Protein AF-A0A5P1X262-F1 (afdb_monomer_lite)

Secondary structure (DSSP, 8-state):
------PPP-----SHHHHHHHHHH--TT-EEEEE-TTS--HHHHHHHHHHHHTT-EEEEEES-SSSHHHHH-SEEEE---HHHHHHH------------

Organism: NCBI:txid1296540

Structure (mmCIF, N/CA/C/O backbone):
data_AF-A0A5P1X262-F1
#
_entry.id   AF-A0A5P1X262-F1
#
loop_
_atom_site.group_PDB
_atom_site.id
_atom_site.type_symbol
_atom_site.label_atom_id
_atom_site.label_alt_id
_atom_site.label_comp_id
_atom_site.label_asym_id
_atom_site.label_entity_id
_atom_site.label_seq_id
_atom_site.pdbx_PDB_ins_code
_atom_site.Cartn_x
_atom_site.Cartn_y
_atom_site.Cartn_z
_atom_site.occupancy
_atom_site.B_iso_or_equiv
_atom_site.auth_seq_id
_atom_site.auth_comp_id
_atom_site.auth_asym_id
_atom_site.auth_atom_id
_atom_site.pdbx_PDB_model_num
ATOM 1 N N . MET A 1 1 ? -38.773 -4.216 -4.046 1.00 43.62 1 MET A N 1
ATOM 2 C CA . MET A 1 1 ? -37.396 -4.555 -3.637 1.00 43.62 1 MET A CA 1
ATOM 3 C C . MET A 1 1 ? -36.486 -3.523 -4.283 1.00 43.62 1 MET A C 1
ATOM 5 O O . MET A 1 1 ? -36.225 -3.618 -5.474 1.00 43.62 1 MET A O 1
ATOM 9 N N . SER A 1 2 ? -36.182 -2.442 -3.567 1.00 47.09 2 SER A N 1
ATOM 10 C CA . SER A 1 2 ? -35.312 -1.370 -4.059 1.00 47.09 2 SER A CA 1
ATOM 11 C C . SER A 1 2 ? -33.876 -1.884 -4.101 1.00 47.09 2 SER A C 1
ATOM 13 O O . SER A 1 2 ? -33.380 -2.361 -3.085 1.00 47.09 2 SER A O 1
ATOM 15 N N . GLN A 1 3 ? -33.227 -1.820 -5.264 1.00 58.12 3 GLN A N 1
ATOM 16 C CA . GLN A 1 3 ? -31.776 -1.965 -5.326 1.00 58.12 3 GLN A CA 1
ATOM 17 C C . GLN A 1 3 ? -31.165 -0.735 -4.656 1.00 58.12 3 GLN A C 1
ATOM 19 O O . GLN A 1 3 ? -31.338 0.386 -5.131 1.00 58.12 3 GLN A O 1
ATOM 24 N N . GLU A 1 4 ? -30.513 -0.943 -3.522 1.00 59.66 4 GLU A N 1
ATOM 25 C CA . GLU A 1 4 ? -29.669 0.060 -2.891 1.00 59.66 4 GLU A CA 1
ATOM 26 C C . GLU A 1 4 ? -28.348 0.098 -3.667 1.00 59.66 4 GLU A C 1
ATOM 28 O O . GLU A 1 4 ? -27.589 -0.872 -3.671 1.00 59.66 4 GLU A O 1
ATOM 33 N N . SER A 1 5 ? -28.095 1.185 -4.396 1.00 62.69 5 SER A N 1
ATOM 34 C CA . SER A 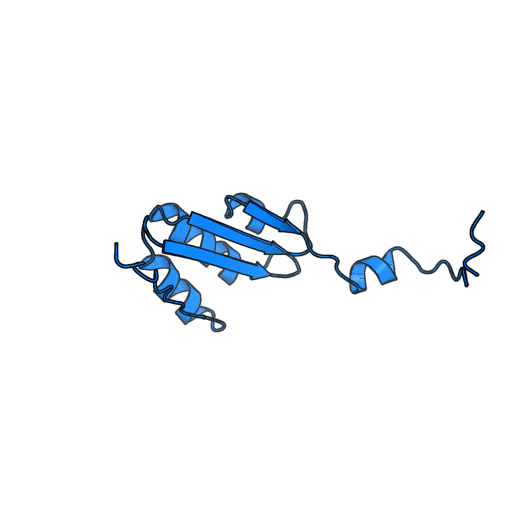1 5 ? -26.789 1.405 -5.020 1.00 62.69 5 SER A CA 1
ATOM 35 C C . SER A 1 5 ? -25.768 1.708 -3.928 1.00 62.69 5 SER A C 1
ATOM 37 O O . SER A 1 5 ? -25.825 2.768 -3.308 1.00 62.69 5 SER A O 1
ATOM 39 N N . ALA A 1 6 ? -24.814 0.803 -3.709 1.00 67.25 6 ALA A N 1
ATOM 40 C CA . ALA A 1 6 ? -23.668 1.074 -2.851 1.00 67.25 6 ALA A CA 1
ATOM 41 C C . ALA A 1 6 ? -22.795 2.171 -3.489 1.00 67.25 6 ALA A C 1
ATOM 43 O O . ALA A 1 6 ? -22.231 1.986 -4.568 1.00 67.25 6 ALA A O 1
ATOM 44 N N . TYR A 1 7 ? -22.703 3.327 -2.833 1.00 81.56 7 TYR A N 1
ATOM 45 C CA . TYR A 1 7 ? -21.858 4.439 -3.261 1.00 81.56 7 TYR A CA 1
ATOM 46 C C . TYR A 1 7 ? -20.454 4.280 -2.669 1.00 81.56 7 TYR A C 1
ATOM 48 O O . TYR A 1 7 ? -20.290 4.261 -1.450 1.00 81.56 7 TYR A O 1
ATOM 56 N N . ILE A 1 8 ? -19.439 4.162 -3.527 1.00 86.31 8 ILE A N 1
ATOM 57 C CA . ILE A 1 8 ? -18.037 4.070 -3.103 1.00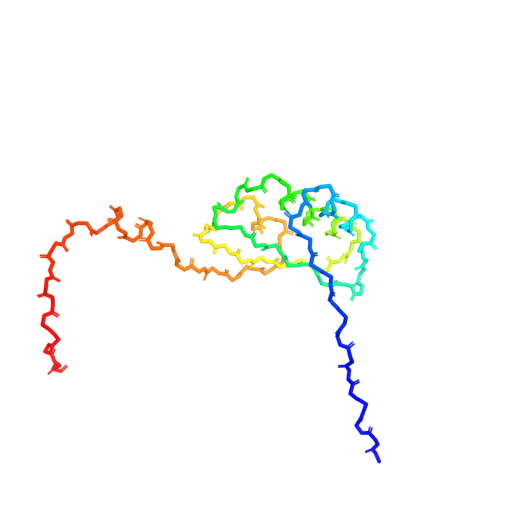 86.31 8 ILE A CA 1
ATOM 58 C C . ILE A 1 8 ? -17.456 5.483 -3.050 1.00 86.31 8 ILE A C 1
ATOM 60 O O . ILE A 1 8 ? -17.416 6.182 -4.060 1.00 86.31 8 ILE A O 1
ATOM 64 N N . GLN A 1 9 ? -16.981 5.894 -1.876 1.00 90.12 9 GLN A 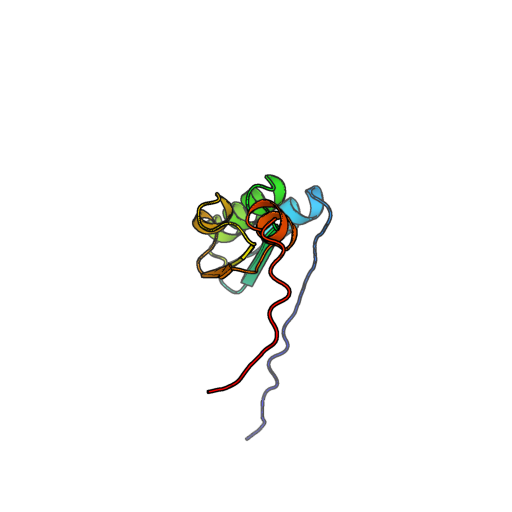N 1
ATOM 65 C CA . GLN A 1 9 ? -16.222 7.133 -1.716 1.00 90.12 9 GLN A CA 1
ATOM 66 C C . GLN A 1 9 ? -14.736 6.869 -1.954 1.00 90.12 9 GLN A C 1
ATOM 68 O O . GLN A 1 9 ? -14.215 5.813 -1.602 1.00 90.12 9 GLN A O 1
ATOM 73 N N . THR A 1 10 ? -14.035 7.817 -2.574 1.00 90.75 10 THR A N 1
ATOM 74 C CA . THR A 1 10 ? -12.607 7.672 -2.876 1.00 90.75 10 THR A CA 1
ATOM 75 C C . THR A 1 10 ? -11.870 8.973 -2.613 1.00 90.75 10 THR A C 1
ATOM 77 O O . THR A 1 10 ? -12.336 10.050 -2.977 1.00 90.75 10 THR A O 1
ATOM 80 N N . VAL A 1 11 ? -10.691 8.852 -2.008 1.00 91.88 11 VAL A N 1
ATOM 81 C CA . VAL A 1 11 ? -9.742 9.945 -1.801 1.00 91.88 11 VAL A CA 1
ATOM 82 C C . VAL A 1 11 ? -8.407 9.517 -2.395 1.00 91.88 11 VAL A C 1
ATOM 84 O O . VAL A 1 11 ? -7.919 8.425 -2.113 1.00 91.88 11 VAL A O 1
ATOM 87 N N . THR A 1 12 ? -7.810 10.376 -3.217 1.00 93.12 12 THR A N 1
ATOM 88 C CA . THR A 1 12 ? -6.486 10.145 -3.804 1.00 93.12 12 THR A CA 1
ATOM 89 C C . THR A 1 12 ? -5.471 11.078 -3.166 1.00 93.12 12 THR A C 1
ATOM 91 O O . THR A 1 12 ? -5.695 12.287 -3.114 1.00 93.12 12 THR A O 1
ATOM 94 N N . ALA A 1 13 ? -4.332 10.539 -2.743 1.00 91.75 13 ALA A N 1
ATOM 95 C CA . ALA A 1 13 ? -3.214 11.327 -2.246 1.00 91.75 13 ALA A CA 1
ATOM 96 C C . ALA A 1 13 ? -1.955 10.975 -3.040 1.00 91.75 13 ALA A C 1
ATOM 98 O O . ALA A 1 13 ? -1.531 9.823 -3.049 1.00 91.75 13 ALA A O 1
ATOM 99 N N . THR A 1 14 ? -1.375 11.967 -3.712 1.00 90.69 14 THR A N 1
ATOM 100 C CA . THR A 1 14 ? -0.105 11.853 -4.452 1.00 90.69 14 THR A CA 1
ATOM 101 C C . THR A 1 14 ? 1.034 12.609 -3.774 1.00 90.69 14 THR A C 1
ATOM 103 O O . THR A 1 14 ? 2.197 12.342 -4.058 1.00 90.69 14 THR A O 1
ATOM 106 N N . GLU A 1 15 ? 0.711 13.513 -2.848 1.00 94.00 15 GLU A N 1
ATOM 107 C CA . GLU A 1 15 ? 1.677 14.233 -2.024 1.00 94.00 15 GLU A CA 1
ATOM 108 C C . GLU A 1 15 ? 1.900 13.484 -0.700 1.00 94.00 15 GLU A C 1
ATOM 110 O O . GLU A 1 15 ? 0.955 13.028 -0.046 1.00 94.00 15 GLU A O 1
ATOM 115 N N . SER A 1 16 ? 3.169 13.336 -0.329 1.00 92.00 16 SER A N 1
ATOM 116 C CA . SER A 1 16 ? 3.656 12.510 0.775 1.00 92.00 16 SER A CA 1
ATOM 117 C C . SER A 1 16 ? 3.002 12.812 2.124 1.00 92.00 16 SER A C 1
ATOM 119 O O . SER A 1 16 ? 2.637 11.894 2.860 1.00 92.00 16 SER A O 1
ATOM 121 N N . HIS A 1 17 ? 2.842 14.090 2.470 1.00 94.06 17 HIS A N 1
ATOM 122 C CA . HIS A 1 17 ? 2.246 14.503 3.736 1.00 94.06 17 HIS A CA 1
ATOM 123 C C . HIS A 1 17 ? 0.768 14.128 3.781 1.00 94.06 17 HIS A C 1
ATOM 125 O O . HIS A 1 17 ? 0.310 13.565 4.776 1.00 94.06 17 HIS A O 1
ATOM 131 N N . MET A 1 18 ? 0.039 14.364 2.686 1.00 92.69 18 MET A N 1
ATOM 132 C CA . MET A 1 18 ? -1.372 13.982 2.583 1.00 92.69 18 MET A CA 1
ATOM 133 C C . MET A 1 18 ? -1.554 12.466 2.667 1.00 92.69 18 MET A C 1
ATOM 135 O O . MET A 1 18 ? -2.433 12.013 3.395 1.00 92.69 18 MET A O 1
ATOM 139 N N . MET A 1 19 ? -0.695 11.671 2.016 1.00 94.25 19 MET A N 1
ATOM 140 C CA . MET A 1 19 ? -0.735 10.206 2.148 1.00 94.25 19 MET A CA 1
ATOM 141 C C . MET A 1 19 ? -0.632 9.775 3.613 1.00 94.25 19 MET A C 1
ATOM 143 O O . MET A 1 19 ? -1.423 8.954 4.083 1.00 94.25 19 MET A O 1
ATOM 147 N N . LEU A 1 20 ? 0.325 10.344 4.353 1.00 95.12 20 LEU A N 1
ATOM 148 C CA . LEU A 1 20 ? 0.535 10.005 5.757 1.00 95.12 20 LEU A CA 1
ATOM 149 C C . LEU A 1 20 ? -0.638 10.462 6.630 1.00 95.12 20 LEU A C 1
ATOM 151 O O . LEU A 1 20 ? -1.115 9.664 7.434 1.00 95.12 20 LEU A O 1
ATOM 155 N N . ILE A 1 21 ? -1.141 11.686 6.457 1.00 94.12 21 ILE A N 1
ATOM 156 C CA . ILE A 1 21 ? -2.289 12.199 7.222 1.00 94.12 21 ILE A CA 1
ATOM 157 C C . ILE A 1 21 ? -3.525 11.336 6.968 1.00 94.12 21 ILE A C 1
ATOM 159 O O . ILE A 1 21 ? -4.109 10.809 7.914 1.00 94.12 21 ILE A O 1
ATOM 163 N N . THR A 1 22 ? -3.889 11.133 5.700 1.00 93.06 22 THR A N 1
ATOM 164 C CA . THR A 1 22 ? -5.074 10.360 5.328 1.00 93.06 22 THR A CA 1
ATOM 165 C C . THR A 1 22 ? -4.951 8.915 5.803 1.00 93.06 22 THR A C 1
ATOM 167 O O . THR A 1 22 ? -5.884 8.408 6.412 1.00 93.06 22 THR A O 1
ATOM 170 N N . SER A 1 23 ? -3.790 8.265 5.649 1.00 93.94 23 SER A N 1
ATOM 171 C CA . SER A 1 23 ? -3.607 6.874 6.100 1.00 93.94 23 SER A CA 1
ATOM 172 C C . SER A 1 23 ? -3.809 6.661 7.604 1.00 93.94 23 SER A C 1
ATOM 174 O O . SER A 1 23 ? -4.254 5.589 8.007 1.00 93.94 23 SER A O 1
ATOM 176 N N . ASN A 1 24 ? -3.521 7.671 8.432 1.00 94.50 24 ASN A N 1
ATOM 177 C CA . ASN A 1 24 ? -3.672 7.584 9.886 1.00 94.50 24 ASN A CA 1
ATOM 178 C C . ASN A 1 24 ? -5.122 7.721 10.364 1.00 94.50 24 ASN A C 1
ATOM 180 O O . ASN A 1 24 ? -5.392 7.419 11.523 1.00 94.50 24 ASN A O 1
ATOM 184 N N . ILE A 1 25 ? -6.042 8.159 9.503 1.00 94.62 25 ILE A N 1
ATOM 185 C CA . ILE A 1 25 ? -7.473 8.256 9.829 1.00 94.62 25 ILE A CA 1
ATOM 186 C C . ILE A 1 25 ? -8.314 7.166 9.150 1.00 94.62 25 ILE A C 1
ATOM 188 O O . ILE A 1 25 ? -9.510 7.077 9.415 1.00 94.62 25 ILE A O 1
ATOM 192 N N . MET A 1 26 ? -7.701 6.331 8.304 1.00 95.44 26 MET A N 1
ATOM 193 C CA . MET A 1 26 ? -8.358 5.152 7.729 1.00 95.44 26 MET A CA 1
ATOM 194 C C . MET A 1 26 ? -8.635 4.123 8.821 1.00 95.44 26 MET A C 1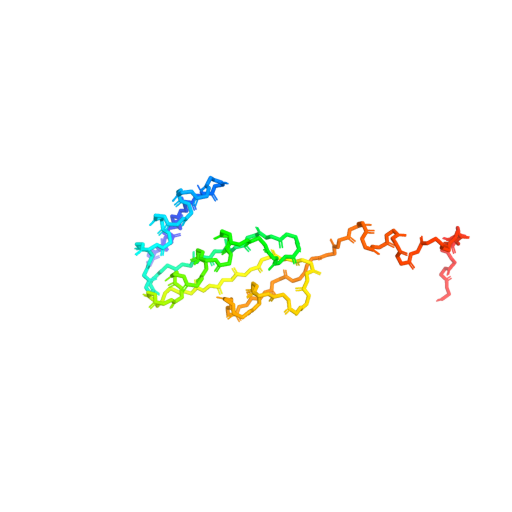
ATOM 196 O O . MET A 1 26 ? -7.829 3.954 9.740 1.00 95.44 26 MET A O 1
ATOM 200 N N . ASN A 1 27 ? -9.753 3.417 8.702 1.00 96.31 27 ASN A N 1
ATOM 201 C CA . ASN A 1 27 ? -10.225 2.442 9.677 1.00 96.31 27 ASN A CA 1
ATOM 202 C C . ASN A 1 27 ? -10.650 1.127 8.997 1.00 96.31 27 ASN A C 1
ATOM 204 O O . ASN A 1 27 ? -10.458 0.926 7.802 1.00 96.31 27 ASN A O 1
ATOM 208 N N . ARG A 1 28 ? -11.210 0.201 9.777 1.00 97.12 28 ARG A N 1
ATOM 209 C CA . ARG A 1 28 ? -11.554 -1.161 9.339 1.00 97.12 28 ARG A CA 1
ATOM 210 C C . ARG A 1 28 ? -12.569 -1.266 8.198 1.00 97.12 28 ARG A C 1
ATOM 212 O O . ARG A 1 28 ? -12.618 -2.314 7.551 1.00 97.12 28 ARG A O 1
ATOM 219 N N . ASP A 1 29 ? -13.361 -0.222 7.987 1.00 95.56 29 ASP A N 1
ATOM 220 C CA . ASP A 1 29 ? -14.365 -0.156 6.926 1.00 95.56 29 ASP A CA 1
ATOM 221 C C . ASP A 1 29 ? -13.779 0.410 5.619 1.00 95.56 29 ASP A C 1
ATOM 223 O O . ASP A 1 29 ? -14.425 0.347 4.573 1.00 95.56 29 ASP A O 1
ATOM 227 N N . ASP A 1 30 ? -12.527 0.881 5.652 1.00 96.06 30 ASP A N 1
ATOM 228 C CA . ASP A 1 30 ? -11.823 1.450 4.507 1.00 96.06 30 ASP A CA 1
ATOM 229 C C . ASP A 1 30 ? -10.921 0.427 3.790 1.00 96.06 30 ASP A C 1
ATOM 231 O O . ASP A 1 30 ? -10.387 -0.531 4.371 1.00 96.06 30 ASP A O 1
ATOM 235 N N . LEU A 1 31 ? -10.701 0.684 2.497 1.00 96.44 31 LEU A N 1
ATOM 236 C CA . LEU A 1 31 ? -9.692 0.029 1.666 1.00 96.44 31 LEU A CA 1
ATOM 237 C C . LEU A 1 31 ? -8.652 1.059 1.222 1.00 96.44 31 LEU A C 1
ATOM 239 O O . LEU A 1 31 ? -8.989 2.053 0.581 1.00 96.44 31 LEU A O 1
ATOM 243 N N . VAL A 1 32 ? -7.378 0.779 1.490 1.00 97.62 32 VAL A N 1
ATOM 244 C CA . VAL A 1 32 ? -6.254 1.610 1.044 1.00 97.62 32 VAL A CA 1
ATOM 245 C C . VAL A 1 32 ? -5.454 0.872 -0.020 1.00 97.62 32 VAL A C 1
ATOM 247 O O . VAL A 1 32 ? -4.994 -0.248 0.204 1.00 97.62 32 VAL A O 1
ATOM 250 N N . ILE A 1 33 ? -5.272 1.513 -1.176 1.00 97.94 33 ILE A N 1
ATOM 251 C CA . ILE A 1 33 ? -4.533 0.958 -2.314 1.00 97.94 33 ILE A CA 1
ATOM 252 C C . ILE A 1 33 ? -3.253 1.768 -2.518 1.00 97.94 33 ILE A C 1
ATOM 254 O O . ILE A 1 33 ? -3.309 2.962 -2.807 1.00 97.94 33 ILE A O 1
ATOM 258 N N . GLY A 1 34 ? -2.098 1.122 -2.371 1.00 96.94 34 GLY A N 1
ATOM 259 C CA . GLY A 1 34 ? -0.798 1.728 -2.650 1.00 96.94 34 GLY A CA 1
ATOM 260 C C . GLY A 1 34 ? -0.322 1.393 -4.057 1.00 96.94 34 GLY A C 1
ATOM 261 O O . GLY A 1 34 ? -0.324 0.232 -4.458 1.00 96.94 34 GLY A O 1
ATOM 262 N N . ILE A 1 35 ? 0.120 2.402 -4.802 1.00 96.19 35 ILE A N 1
ATOM 263 C CA . ILE A 1 35 ? 0.665 2.226 -6.151 1.00 96.19 35 ILE A CA 1
ATOM 264 C C . ILE A 1 35 ? 2.130 2.647 -6.123 1.00 96.19 35 ILE A C 1
ATOM 266 O O . ILE A 1 35 ? 2.454 3.793 -5.819 1.00 96.19 35 ILE A O 1
ATOM 270 N N . SER A 1 36 ? 3.027 1.711 -6.414 1.00 95.00 36 SER A N 1
ATOM 271 C CA . SER A 1 36 ? 4.462 1.978 -6.503 1.00 95.00 36 SER A CA 1
ATOM 272 C C . SER A 1 36 ? 5.092 0.944 -7.416 1.00 95.00 36 SER A C 1
ATOM 274 O O . SER A 1 36 ? 5.073 -0.238 -7.092 1.00 95.00 36 SER A O 1
ATOM 276 N N . ASN A 1 37 ? 5.681 1.379 -8.532 1.00 92.88 37 ASN A N 1
ATOM 277 C CA . ASN A 1 37 ? 6.315 0.461 -9.477 1.00 92.88 37 ASN A CA 1
ATOM 278 C C . ASN A 1 37 ? 7.396 -0.393 -8.790 1.00 92.88 37 ASN A C 1
ATOM 280 O O . ASN A 1 37 ? 7.285 -1.612 -8.743 1.00 92.88 37 ASN A O 1
ATOM 284 N N . SER A 1 38 ? 8.384 0.246 -8.155 1.00 92.25 38 SER A N 1
ATOM 285 C CA . SER A 1 38 ? 9.493 -0.457 -7.497 1.00 92.25 38 SER A CA 1
ATOM 286 C C . SER A 1 38 ? 9.101 -1.186 -6.212 1.00 92.25 38 SER A C 1
ATOM 288 O O . SER A 1 38 ? 9.923 -1.912 -5.661 1.00 92.25 38 SER A O 1
ATOM 290 N N . GLY A 1 39 ? 7.911 -0.919 -5.664 1.00 93.94 39 GLY A N 1
ATOM 291 C CA . GLY A 1 39 ? 7.486 -1.400 -4.350 1.00 93.94 39 GLY A CA 1
ATOM 292 C C . GLY A 1 39 ? 8.306 -0.867 -3.166 1.00 93.94 39 GLY A C 1
ATOM 293 O O . GLY A 1 39 ? 8.089 -1.286 -2.030 1.00 93.94 39 GLY A O 1
ATOM 294 N N . ASN A 1 40 ? 9.235 0.064 -3.404 1.00 95.38 40 ASN A N 1
ATOM 295 C CA . ASN A 1 40 ? 10.190 0.566 -2.412 1.00 95.38 40 ASN A CA 1
ATOM 296 C C . ASN A 1 40 ? 9.950 2.033 -2.015 1.00 95.38 40 ASN A C 1
ATOM 298 O O . ASN A 1 40 ? 10.670 2.559 -1.170 1.00 95.38 40 ASN A O 1
ATOM 302 N N . THR A 1 41 ? 8.934 2.698 -2.578 1.00 95.94 41 THR A N 1
ATOM 303 C CA . THR A 1 41 ? 8.593 4.085 -2.218 1.00 95.94 41 THR A CA 1
ATOM 304 C C . THR A 1 41 ? 8.232 4.177 -0.733 1.00 95.94 41 THR A C 1
ATOM 306 O O . THR A 1 41 ? 7.218 3.633 -0.291 1.00 95.94 41 THR A O 1
ATOM 309 N N . ILE A 1 42 ? 9.077 4.858 0.044 1.00 96.06 42 ILE A N 1
ATOM 310 C CA . ILE A 1 42 ? 9.030 4.873 1.513 1.00 96.06 42 ILE A CA 1
ATOM 311 C C . ILE A 1 42 ? 7.679 5.387 2.018 1.00 96.06 42 ILE A C 1
ATOM 313 O O . ILE A 1 42 ? 7.093 4.805 2.930 1.00 96.06 42 ILE A O 1
ATOM 317 N N . GLU A 1 43 ? 7.171 6.456 1.416 1.00 96.75 43 GLU A N 1
ATOM 318 C CA . GLU A 1 43 ? 5.933 7.128 1.805 1.00 96.75 43 GLU A CA 1
ATOM 319 C C . GLU A 1 43 ? 4.717 6.230 1.564 1.00 96.75 43 GLU A C 1
ATOM 321 O O . GLU A 1 43 ? 3.887 6.079 2.460 1.00 96.75 43 GLU A O 1
ATOM 326 N N . VAL A 1 44 ? 4.663 5.554 0.410 1.00 97.25 44 VAL A N 1
ATOM 327 C CA . VAL A 1 44 ? 3.597 4.594 0.070 1.00 97.25 44 VAL A CA 1
ATOM 328 C C . VAL A 1 44 ? 3.605 3.421 1.050 1.00 97.25 44 VAL A C 1
ATOM 330 O O . VAL A 1 44 ? 2.563 3.048 1.590 1.00 97.25 44 VAL A O 1
ATOM 333 N N . ASN A 1 45 ? 4.790 2.882 1.346 1.00 97.44 45 ASN A N 1
ATOM 334 C CA . ASN A 1 45 ? 4.950 1.785 2.298 1.00 97.44 45 ASN A CA 1
ATOM 335 C C . ASN A 1 45 ? 4.509 2.184 3.710 1.00 97.44 45 ASN A C 1
ATOM 337 O O . ASN A 1 45 ? 3.792 1.438 4.377 1.00 97.44 45 ASN A O 1
ATOM 341 N N . ARG A 1 46 ? 4.895 3.380 4.166 1.00 97.56 46 ARG A N 1
ATOM 342 C CA . ARG A 1 46 ? 4.479 3.912 5.471 1.00 97.56 46 ARG A CA 1
ATOM 343 C C . ARG A 1 46 ? 2.973 4.143 5.537 1.00 97.56 46 ARG A C 1
ATOM 345 O O . ARG A 1 46 ? 2.366 3.767 6.535 1.00 97.56 46 ARG A O 1
ATOM 352 N N . ALA A 1 47 ? 2.372 4.705 4.490 1.00 97.69 47 ALA A N 1
ATOM 353 C CA . ALA A 1 47 ? 0.933 4.937 4.432 1.00 97.69 47 ALA A CA 1
ATOM 354 C C . ALA A 1 47 ? 0.142 3.621 4.522 1.00 97.69 47 ALA A C 1
ATOM 356 O O . ALA A 1 47 ? -0.759 3.499 5.350 1.00 97.69 47 ALA A O 1
ATOM 357 N N . LEU A 1 48 ? 0.528 2.596 3.754 1.00 98.06 48 LEU A N 1
ATOM 358 C CA . LEU A 1 48 ? -0.104 1.275 3.842 1.00 98.06 48 LEU A CA 1
ATOM 359 C C . LEU A 1 48 ? 0.054 0.650 5.232 1.00 98.06 48 LEU A C 1
ATOM 361 O O . LEU A 1 48 ? -0.910 0.127 5.787 1.00 98.06 48 LEU A O 1
ATOM 365 N N . LEU A 1 49 ? 1.243 0.737 5.833 1.00 97.75 49 LEU A N 1
ATOM 366 C CA . LEU A 1 49 ? 1.470 0.213 7.181 1.00 97.75 49 LEU A CA 1
ATOM 367 C C . LEU A 1 49 ? 0.637 0.942 8.242 1.00 97.75 49 LEU A C 1
ATOM 369 O O . LEU A 1 49 ? 0.124 0.285 9.146 1.00 97.75 49 LEU A O 1
ATOM 373 N N . ASN A 1 50 ? 0.486 2.264 8.147 1.00 97.31 50 ASN A N 1
ATOM 374 C CA . ASN A 1 50 ? -0.356 3.036 9.065 1.00 97.31 50 ASN A CA 1
ATOM 375 C C . ASN A 1 50 ? -1.823 2.613 8.949 1.00 97.31 50 ASN A C 1
ATOM 377 O O . ASN A 1 50 ? -2.443 2.268 9.953 1.00 97.31 50 ASN A O 1
ATOM 381 N N . ALA A 1 51 ? -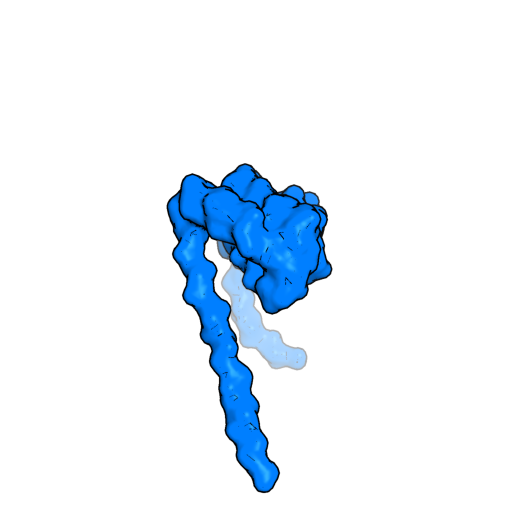2.340 2.530 7.723 1.00 97.62 51 ALA A N 1
ATOM 382 C CA . ALA A 1 51 ? -3.705 2.084 7.473 1.00 97.62 51 ALA A CA 1
ATOM 383 C C . ALA A 1 51 ? -3.952 0.659 8.003 1.00 97.62 51 ALA A C 1
ATOM 385 O O . ALA A 1 51 ? -4.924 0.414 8.719 1.00 97.62 51 ALA A O 1
ATOM 386 N N . LYS A 1 52 ? -3.025 -0.272 7.735 1.00 97.50 52 LYS A N 1
ATOM 387 C CA . LYS A 1 52 ? -3.081 -1.653 8.241 1.00 97.50 52 LYS A CA 1
ATOM 388 C C . LYS A 1 52 ? -3.088 -1.707 9.769 1.00 97.50 52 LYS A C 1
ATOM 390 O O . LYS A 1 52 ? -3.849 -2.480 10.346 1.00 97.50 52 LYS A O 1
ATOM 395 N N . LYS A 1 53 ? -2.269 -0.883 10.436 1.00 97.19 53 LYS A N 1
ATOM 396 C CA . LYS A 1 53 ? -2.247 -0.779 11.908 1.00 97.19 53 LYS A CA 1
ATOM 397 C C . LYS A 1 53 ? -3.583 -0.301 12.475 1.00 97.19 53 LYS A C 1
ATOM 399 O O . LYS A 1 53 ? -3.980 -0.777 13.533 1.00 97.19 53 LYS A O 1
ATOM 404 N N . ASN A 1 54 ? -4.293 0.561 11.752 1.00 96.50 54 ASN A N 1
ATOM 405 C CA . ASN A 1 54 ? -5.629 1.026 12.124 1.00 96.50 54 ASN A CA 1
ATOM 406 C C . ASN A 1 54 ? -6.754 0.037 11.759 1.00 96.50 54 ASN A C 1
ATOM 408 O O . ASN A 1 54 ? -7.933 0.314 11.984 1.00 96.50 54 ASN A O 1
ATOM 412 N N . GLY A 1 55 ? -6.405 -1.129 11.211 1.00 96.88 55 GLY A N 1
ATOM 413 C CA . GLY A 1 55 ? -7.339 -2.196 10.866 1.00 96.88 55 GLY A CA 1
ATOM 414 C C . GLY A 1 55 ? -7.946 -2.090 9.469 1.00 96.88 55 GLY A C 1
ATOM 415 O O . GLY A 1 55 ? -8.744 -2.960 9.122 1.00 96.88 55 GLY A O 1
ATOM 416 N N . ALA A 1 56 ? -7.572 -1.083 8.672 1.00 97.88 56 ALA A N 1
ATOM 417 C CA . ALA A 1 56 ? -8.018 -0.966 7.288 1.00 97.88 56 ALA A CA 1
ATOM 418 C C . ALA A 1 56 ? -7.512 -2.137 6.439 1.00 97.88 56 ALA A C 1
ATOM 420 O O . ALA A 1 56 ? -6.425 -2.684 6.671 1.00 97.88 56 ALA A O 1
ATOM 421 N N . LYS A 1 57 ? -8.280 -2.499 5.408 1.00 98.25 57 LYS A N 1
ATOM 422 C CA . LYS A 1 57 ? -7.801 -3.446 4.396 1.00 98.25 57 LYS A CA 1
ATOM 423 C C . LYS A 1 57 ? -6.791 -2.733 3.505 1.00 98.25 57 LYS A C 1
ATOM 425 O O . LYS A 1 57 ? -7.004 -1.592 3.105 1.00 98.25 57 LYS A O 1
ATOM 430 N N . THR A 1 58 ? -5.705 -3.414 3.167 1.00 98.19 58 THR A N 1
ATOM 431 C CA . THR A 1 58 ? -4.649 -2.852 2.323 1.00 98.19 58 THR A CA 1
ATOM 432 C C . THR A 1 58 ? -4.426 -3.697 1.080 1.00 98.19 58 THR A C 1
ATOM 434 O O . THR A 1 58 ? -4.403 -4.927 1.146 1.00 98.19 58 THR A O 1
ATOM 437 N N . ALA A 1 59 ? -4.242 -3.041 -0.060 1.00 98.19 59 ALA A N 1
ATOM 438 C CA . ALA A 1 59 ? -3.875 -3.676 -1.318 1.00 98.19 59 ALA A CA 1
ATOM 439 C C . ALA A 1 59 ? -2.775 -2.873 -2.023 1.00 98.19 59 ALA A C 1
ATOM 441 O O . ALA A 1 59 ? -2.578 -1.689 -1.739 1.00 98.19 59 ALA A O 1
ATOM 442 N N . ALA A 1 60 ? -2.066 -3.504 -2.955 1.00 97.69 60 ALA A N 1
ATOM 443 C CA . ALA A 1 60 ? -1.034 -2.839 -3.739 1.00 97.69 60 ALA A CA 1
ATOM 444 C C . ALA A 1 60 ? -1.092 -3.163 -5.230 1.00 97.69 60 ALA A C 1
ATOM 446 O O . ALA A 1 60 ? -1.543 -4.232 -5.634 1.00 97.69 60 ALA A O 1
ATOM 447 N N . ILE A 1 61 ? -0.567 -2.232 -6.024 1.00 96.88 61 ILE A N 1
ATOM 448 C CA . ILE A 1 61 ? -0.208 -2.428 -7.428 1.00 96.88 61 ILE A CA 1
ATOM 449 C C . ILE A 1 61 ? 1.281 -2.093 -7.565 1.00 96.88 61 ILE A C 1
ATOM 451 O O . ILE A 1 61 ? 1.697 -0.972 -7.250 1.00 96.88 61 ILE A O 1
ATOM 455 N N . ASN A 1 62 ? 2.088 -3.059 -7.995 1.00 94.31 62 ASN A N 1
ATOM 456 C CA . ASN A 1 62 ? 3.537 -2.900 -8.160 1.00 94.31 62 ASN A CA 1
ATOM 457 C C . ASN A 1 62 ? 4.089 -3.870 -9.214 1.00 94.31 62 ASN A C 1
ATOM 459 O O . ASN A 1 62 ? 3.383 -4.780 -9.632 1.00 94.31 62 ASN A O 1
ATOM 463 N N . SER A 1 63 ? 5.353 -3.717 -9.608 1.00 91.94 63 SER A N 1
ATOM 464 C CA . SER A 1 63 ? 6.056 -4.691 -10.459 1.00 91.94 63 SER A CA 1
ATOM 465 C C . SER A 1 63 ? 7.079 -5.539 -9.704 1.00 91.94 63 SER A C 1
ATOM 467 O O . SER A 1 63 ? 7.810 -6.332 -10.301 1.00 91.94 63 SER A O 1
ATOM 469 N N . ASP A 1 64 ? 7.168 -5.369 -8.384 1.00 86.75 64 ASP A N 1
ATOM 470 C CA . ASP A 1 64 ? 8.151 -6.047 -7.551 1.00 86.75 64 ASP A CA 1
ATOM 471 C C . ASP A 1 64 ? 7.520 -7.158 -6.706 1.00 86.75 64 ASP A C 1
ATOM 473 O O . ASP A 1 64 ? 6.599 -6.929 -5.923 1.00 86.75 64 ASP A O 1
ATOM 477 N N . MET A 1 65 ? 8.049 -8.374 -6.836 1.00 85.12 65 MET A N 1
ATOM 478 C CA . MET A 1 65 ? 7.478 -9.569 -6.204 1.00 85.12 65 MET A CA 1
ATOM 479 C C . MET A 1 65 ? 7.805 -9.690 -4.709 1.00 85.12 65 MET A C 1
ATOM 481 O O . MET A 1 65 ? 7.110 -10.405 -3.991 1.00 85.12 65 MET A O 1
ATOM 485 N N . ILE A 1 66 ? 8.858 -9.025 -4.220 1.00 87.31 66 ILE A N 1
ATOM 486 C CA . ILE A 1 66 ? 9.403 -9.249 -2.864 1.00 87.31 66 ILE A CA 1
ATOM 487 C C . ILE A 1 66 ? 9.514 -7.975 -2.018 1.00 87.31 66 ILE A C 1
ATOM 489 O O . ILE A 1 66 ? 9.867 -8.039 -0.841 1.00 87.31 66 ILE A O 1
ATOM 493 N N . GLY A 1 67 ? 9.188 -6.822 -2.597 1.00 88.38 67 GLY A N 1
ATOM 494 C CA . GLY A 1 67 ? 9.368 -5.517 -1.986 1.00 88.38 67 GLY A CA 1
ATOM 495 C C . GLY A 1 67 ? 8.538 -5.300 -0.718 1.00 88.38 67 GLY A C 1
ATOM 496 O O . GLY A 1 67 ? 7.532 -5.982 -0.489 1.00 88.38 67 GLY A O 1
ATOM 497 N N . PRO A 1 68 ? 8.921 -4.310 0.107 1.00 95.12 68 PRO A N 1
ATOM 498 C CA . PRO A 1 68 ? 8.275 -4.023 1.390 1.00 95.12 68 PRO A CA 1
ATOM 499 C C . PRO A 1 68 ? 6.775 -3.724 1.261 1.00 95.12 68 PRO A C 1
ATOM 501 O O . PRO A 1 68 ? 6.005 -4.035 2.172 1.00 95.12 68 PRO A O 1
ATOM 504 N N . ILE A 1 69 ? 6.337 -3.206 0.112 1.00 96.56 69 ILE A N 1
ATOM 505 C CA . ILE A 1 69 ? 4.921 -2.982 -0.184 1.00 96.56 69 ILE A CA 1
ATOM 506 C C . ILE A 1 69 ? 4.077 -4.270 -0.094 1.00 96.56 69 ILE A C 1
ATOM 508 O O . ILE A 1 69 ? 2.926 -4.216 0.330 1.00 96.56 69 ILE A O 1
ATOM 512 N N . ASN A 1 70 ? 4.647 -5.439 -0.411 1.00 93.69 70 ASN A N 1
ATOM 513 C CA . ASN A 1 70 ? 3.935 -6.720 -0.361 1.00 93.69 70 ASN A CA 1
ATOM 514 C C . ASN A 1 70 ? 3.672 -7.172 1.080 1.00 93.69 70 ASN A C 1
ATOM 516 O O . ASN A 1 70 ? 2.666 -7.812 1.355 1.00 93.69 70 ASN A O 1
ATOM 520 N N . GLN A 1 71 ? 4.534 -6.790 2.026 1.00 92.81 71 GLN A N 1
ATOM 521 C CA . GLN A 1 71 ? 4.333 -7.069 3.455 1.00 92.81 71 GLN A CA 1
ATOM 522 C C . GLN A 1 71 ? 3.278 -6.132 4.073 1.00 92.81 71 GLN A C 1
ATOM 524 O O . GLN A 1 71 ? 2.566 -6.487 5.024 1.00 92.81 71 GLN A O 1
ATOM 529 N N . ALA A 1 72 ? 3.172 -4.917 3.528 1.00 93.56 72 ALA A N 1
ATOM 530 C CA . ALA A 1 72 ? 2.204 -3.910 3.945 1.00 93.56 72 ALA A CA 1
ATOM 531 C C . ALA A 1 72 ? 0.789 -4.170 3.390 1.00 93.56 72 ALA A C 1
ATOM 533 O O . ALA A 1 72 ? -0.185 -3.675 3.962 1.00 93.56 72 ALA A O 1
ATOM 534 N N . SER A 1 73 ? 0.662 -4.991 2.347 1.00 96.25 73 SER A N 1
ATOM 535 C CA . SER A 1 73 ? -0.598 -5.299 1.662 1.00 96.25 73 SER A CA 1
ATOM 536 C C . SER A 1 73 ? -1.140 -6.687 2.001 1.00 96.25 73 SER A C 1
ATOM 538 O O . SER A 1 73 ? -0.389 -7.608 2.309 1.00 96.25 73 SER A O 1
ATOM 540 N N . LEU A 1 74 ? -2.465 -6.840 1.969 1.00 96.25 74 LEU A N 1
ATOM 541 C CA . LEU A 1 74 ? -3.131 -8.146 2.019 1.00 96.25 74 LEU A CA 1
ATOM 542 C C . LEU A 1 74 ? -3.131 -8.826 0.643 1.00 96.25 74 LEU A C 1
ATOM 544 O O . LEU A 1 74 ? -3.002 -10.042 0.554 1.00 96.25 74 LEU A O 1
ATOM 548 N N . LEU A 1 75 ? -3.294 -8.031 -0.414 1.00 95.38 75 LEU A N 1
ATOM 549 C CA . LEU A 1 75 ? -3.296 -8.470 -1.805 1.00 95.38 75 LEU A CA 1
ATOM 550 C C . LEU A 1 75 ? -2.411 -7.537 -2.627 1.00 95.38 75 LEU A C 1
ATOM 552 O O . LEU A 1 75 ? -2.515 -6.317 -2.495 1.00 95.38 75 LEU A O 1
ATOM 556 N N . THR A 1 76 ? -1.613 -8.105 -3.524 1.00 96.19 76 THR A N 1
ATOM 557 C CA . THR A 1 76 ? -0.874 -7.341 -4.528 1.00 96.19 76 THR A CA 1
ATOM 558 C C . THR A 1 76 ? -1.281 -7.785 -5.926 1.00 96.19 76 THR A C 1
ATOM 560 O O . THR A 1 76 ? -1.256 -8.975 -6.237 1.00 96.19 76 THR A O 1
ATOM 563 N N . LEU A 1 77 ? -1.623 -6.819 -6.778 1.00 95.50 77 LEU A N 1
ATOM 564 C CA . LEU A 1 77 ? -1.672 -6.996 -8.222 1.00 95.50 77 LEU A CA 1
ATOM 565 C C . LEU A 1 77 ? -0.291 -6.674 -8.798 1.00 95.50 77 LEU A C 1
ATOM 567 O O . LEU A 1 77 ? 0.130 -5.515 -8.809 1.00 95.50 77 LEU A O 1
ATOM 571 N N . HIS A 1 78 ? 0.402 -7.704 -9.270 1.00 93.38 78 HIS A N 1
ATOM 572 C CA . HIS A 1 78 ? 1.681 -7.524 -9.940 1.00 93.38 78 HIS A CA 1
ATOM 573 C C . HIS A 1 78 ? 1.464 -7.129 -11.402 1.00 93.38 78 HIS A C 1
ATOM 575 O O . HIS A 1 78 ? 0.709 -7.782 -12.123 1.00 93.38 78 HIS A O 1
ATOM 581 N N . VAL A 1 79 ? 2.121 -6.054 -11.825 1.00 90.38 79 VAL A N 1
ATOM 582 C CA . VAL A 1 79 ? 2.094 -5.534 -13.195 1.00 90.38 79 VAL A CA 1
ATOM 583 C C . VAL A 1 79 ? 3.487 -5.595 -13.811 1.00 90.38 79 VAL A C 1
ATOM 585 O O . VAL A 1 79 ? 4.489 -5.493 -13.107 1.00 90.38 79 VAL A O 1
ATOM 588 N N . GLU A 1 80 ? 3.565 -5.778 -15.126 1.00 84.75 80 GLU A N 1
ATOM 589 C CA . GLU A 1 80 ? 4.851 -5.817 -15.821 1.00 84.75 80 GLU A CA 1
ATOM 590 C C . GLU A 1 80 ? 5.521 -4.439 -15.846 1.00 84.75 80 GLU A C 1
ATOM 592 O O . GLU A 1 80 ? 4.878 -3.414 -16.078 1.00 84.75 80 GLU A O 1
ATOM 597 N N . ASP A 1 81 ? 6.839 -4.432 -15.650 1.00 80.38 81 ASP A N 1
ATOM 598 C CA . ASP A 1 81 ? 7.679 -3.256 -15.844 1.00 80.38 81 ASP A CA 1
ATOM 599 C C . ASP A 1 81 ? 8.418 -3.381 -17.179 1.00 80.38 81 ASP A C 1
ATOM 601 O O . ASP A 1 81 ? 9.306 -4.224 -17.346 1.00 80.38 81 ASP A O 1
ATOM 605 N N . SER A 1 82 ? 8.056 -2.528 -18.138 1.00 73.88 82 SER A N 1
ATOM 606 C CA . SER A 1 82 ? 8.652 -2.516 -19.476 1.00 73.88 82 SER A CA 1
ATOM 607 C C . SER A 1 82 ? 10.152 -2.215 -19.465 1.00 73.88 82 SER A C 1
ATOM 609 O O . SER A 1 82 ? 10.866 -2.667 -20.361 1.00 73.88 82 SER A O 1
ATOM 611 N N . THR A 1 83 ? 10.657 -1.520 -18.441 1.00 68.19 83 THR A N 1
ATOM 612 C CA . THR A 1 83 ? 12.094 -1.251 -18.293 1.00 68.19 83 THR A CA 1
ATOM 613 C C . THR A 1 83 ? 12.861 -2.519 -17.917 1.00 68.19 83 THR A C 1
ATOM 615 O O . THR A 1 83 ? 13.886 -2.817 -18.525 1.00 68.19 83 THR A O 1
ATOM 618 N N . LYS A 1 84 ? 12.304 -3.350 -17.026 1.00 60.91 84 LYS A N 1
ATOM 619 C CA . LYS A 1 84 ? 12.869 -4.666 -16.680 1.00 60.91 84 LYS A CA 1
ATOM 620 C C . LYS A 1 84 ? 12.766 -5.661 -17.839 1.00 60.91 84 LYS A C 1
ATOM 622 O O . LYS A 1 84 ? 13.667 -6.476 -18.034 1.00 60.91 84 LYS A O 1
ATOM 627 N N . LEU A 1 85 ? 11.696 -5.588 -18.635 1.00 60.41 85 LEU A N 1
ATOM 628 C CA . LEU A 1 85 ? 11.571 -6.381 -19.863 1.00 60.41 85 LEU A CA 1
ATOM 629 C C . LEU A 1 85 ? 12.660 -6.022 -20.886 1.00 60.41 85 LEU A C 1
ATOM 631 O O . LEU A 1 85 ? 13.196 -6.923 -21.529 1.00 60.41 85 LEU A O 1
ATOM 635 N N . ALA A 1 86 ? 13.017 -4.738 -21.004 1.00 56.44 86 ALA A N 1
ATOM 636 C CA . ALA A 1 86 ? 14.089 -4.277 -21.886 1.00 56.44 86 ALA A CA 1
ATOM 637 C C . ALA A 1 86 ? 15.482 -4.722 -21.401 1.00 56.44 86 ALA A C 1
ATOM 639 O O . ALA A 1 86 ? 16.294 -5.175 -22.206 1.00 56.44 86 ALA A O 1
ATOM 640 N N . GLU A 1 87 ? 15.747 -4.674 -20.091 1.00 54.97 87 GLU A N 1
ATOM 641 C CA . GLU A 1 87 ? 17.015 -5.148 -19.510 1.00 54.97 87 GLU A CA 1
ATOM 642 C C . GLU A 1 87 ? 17.190 -6.671 -19.632 1.00 54.97 87 GLU A C 1
ATOM 644 O O . GLU A 1 87 ? 18.296 -7.155 -19.867 1.00 54.97 87 GLU A O 1
ATOM 649 N N . GLY A 1 88 ? 16.097 -7.437 -19.538 1.00 50.28 88 GLY A N 1
ATOM 650 C CA . GLY A 1 88 ? 16.107 -8.890 -19.723 1.00 50.28 88 GLY A CA 1
ATOM 651 C C 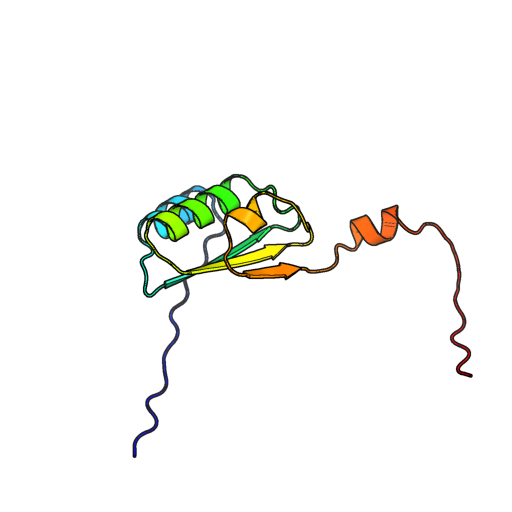. GLY A 1 88 ? 16.114 -9.354 -21.185 1.00 50.28 88 GLY A C 1
ATOM 652 O O . GLY A 1 88 ? 16.294 -10.547 -21.440 1.00 50.28 88 GLY A O 1
ATOM 653 N N . ARG A 1 89 ? 15.890 -8.454 -22.156 1.00 47.88 89 ARG A N 1
ATOM 654 C CA . ARG A 1 89 ? 15.758 -8.792 -23.582 1.00 47.88 89 ARG A CA 1
ATOM 655 C C . ARG A 1 89 ? 16.347 -7.713 -24.495 1.00 47.88 89 ARG A C 1
ATOM 657 O O . ARG A 1 89 ? 15.633 -7.060 -25.247 1.00 47.88 89 ARG A O 1
ATOM 664 N N . PHE A 1 90 ? 17.673 -7.685 -24.581 1.00 50.59 90 PHE A N 1
ATOM 665 C CA . PHE A 1 90 ? 18.331 -7.513 -25.880 1.00 50.59 90 PHE A CA 1
ATOM 666 C C . PHE A 1 90 ? 18.654 -8.892 -26.470 1.00 50.59 90 PHE A C 1
ATOM 668 O O . PHE A 1 90 ? 19.806 -9.283 -26.617 1.00 50.59 90 PHE A O 1
ATOM 675 N N . ILE A 1 91 ? 17.605 -9.640 -26.819 1.00 45.47 91 ILE A N 1
ATOM 676 C CA . ILE A 1 91 ? 17.668 -10.634 -27.893 1.00 45.47 91 ILE A CA 1
ATOM 677 C C . ILE A 1 91 ? 16.788 -10.065 -28.992 1.00 45.47 91 ILE A C 1
ATOM 679 O O . ILE A 1 91 ? 15.566 -10.032 -28.875 1.00 45.47 91 ILE A O 1
ATOM 683 N N . ASN A 1 92 ? 17.430 -9.547 -30.033 1.00 33.88 92 ASN A N 1
ATOM 684 C CA . ASN A 1 92 ? 16.769 -9.129 -31.257 1.00 33.88 92 ASN A CA 1
ATOM 685 C C . ASN A 1 92 ? 16.276 -10.400 -31.971 1.00 33.88 92 ASN A C 1
ATOM 687 O O . ASN A 1 92 ? 16.938 -10.920 -32.864 1.00 33.88 92 ASN A O 1
ATOM 691 N N . SER A 1 93 ? 15.147 -10.959 -31.543 1.00 47.12 93 SER A N 1
ATOM 692 C CA . SER A 1 93 ? 14.393 -11.916 -32.345 1.00 47.12 93 SER A CA 1
ATOM 693 C C . SER A 1 93 ? 13.126 -11.226 -32.826 1.00 47.12 93 SER A C 1
ATOM 695 O O . SER A 1 93 ? 12.094 -11.205 -32.159 1.00 47.12 93 SER A O 1
ATOM 697 N N . LEU A 1 94 ? 13.231 -10.650 -34.025 1.00 45.12 94 LEU A N 1
ATOM 698 C CA . LEU A 1 94 ? 12.107 -10.431 -34.930 1.00 45.12 94 LEU A CA 1
ATOM 699 C C . LEU A 1 94 ? 11.393 -11.778 -35.128 1.00 45.12 94 LEU A C 1
ATOM 701 O O . LEU A 1 94 ? 11.726 -12.558 -36.017 1.00 45.12 94 LEU A O 1
ATOM 705 N N . GLY A 1 95 ? 10.463 -12.086 -34.230 1.00 39.62 95 GLY A N 1
ATOM 706 C CA . GLY A 1 95 ? 9.639 -13.281 -34.282 1.00 39.62 95 GLY A CA 1
ATOM 707 C C . GLY A 1 95 ? 8.486 -13.056 -35.241 1.00 39.62 95 GLY A C 1
ATOM 708 O O . GLY A 1 95 ? 7.458 -12.503 -34.864 1.00 39.62 95 GLY A O 1
ATOM 709 N N . HIS A 1 96 ? 8.670 -13.490 -36.484 1.00 39.03 96 HIS A N 1
ATOM 710 C CA . HIS A 1 96 ? 7.567 -13.915 -37.337 1.00 39.03 96 HIS A CA 1
ATOM 711 C C . HIS A 1 96 ? 6.680 -14.871 -36.520 1.00 39.03 96 HIS A C 1
ATOM 713 O O . HIS A 1 96 ? 7.145 -15.932 -36.104 1.00 39.03 96 HIS A O 1
ATOM 719 N N . TYR A 1 97 ? 5.423 -14.505 -36.273 1.00 40.66 97 TYR A N 1
ATOM 720 C CA . TYR A 1 97 ? 4.436 -15.462 -35.784 1.00 40.66 97 TYR A CA 1
ATOM 721 C C . TYR A 1 97 ? 4.109 -16.408 -36.943 1.00 40.66 97 TYR A C 1
ATOM 723 O O . TYR A 1 97 ? 3.425 -16.019 -37.888 1.00 40.66 97 TYR A O 1
ATOM 731 N N . VAL A 1 98 ? 4.633 -17.632 -36.893 1.00 37.91 98 VAL A N 1
ATOM 732 C CA . VAL A 1 98 ? 4.078 -18.760 -37.645 1.00 37.91 98 VAL A CA 1
ATOM 733 C C . VAL A 1 98 ? 3.274 -19.570 -36.641 1.00 37.91 98 VAL A C 1
ATOM 735 O O . VAL A 1 98 ? 3.816 -20.046 -35.645 1.00 37.91 98 VAL A O 1
ATOM 738 N N . CYS A 1 99 ? 1.966 -19.624 -36.865 1.00 32.69 99 CYS A N 1
ATOM 739 C CA . CYS A 1 99 ? 1.071 -20.526 -36.161 1.00 32.69 99 CYS A CA 1
ATOM 740 C C . CYS A 1 99 ? 1.212 -21.917 -36.788 1.00 32.69 99 CYS A C 1
ATOM 742 O O . CYS A 1 99 ? 0.902 -22.054 -37.970 1.00 32.69 99 CYS A O 1
ATOM 744 N N . ASP A 1 100 ? 1.634 -22.896 -35.989 1.00 38.97 100 ASP A N 1
ATOM 745 C CA . ASP A 1 100 ? 1.344 -24.321 -36.185 1.00 38.97 100 ASP A CA 1
ATOM 746 C C . ASP A 1 100 ? 0.444 -24.794 -35.033 1.00 38.97 100 ASP A C 1
ATOM 748 O O . ASP A 1 100 ? 0.698 -24.370 -33.877 1.00 38.97 100 ASP A O 1
#

Foldseek 3Di:
DDPDDDDDDDDDDPDLVCLQVVLQPAAQVAEEEAEDAQLAPPSSLNSLQNNVVRNHAYEYEYQDDDHSNVVSHPYYDHDDDVVVVVVVDPPPDPDDDDDD

pLDDT: mean 83.25, std 19.98, range [32.69, 98.25]

Sequence (100 aa):
MSQESAYIQTVTATESHMMLITSNIMNRDDLVIGISNSGNTIEVNRALLNAKKNGAKTAAINSDMIGPINQASLLTLHVEDSTKLAEGRFINSLGHYVCD

Radius of gyration: 18.56 Å; chains: 1; bounding box: 56×39×50 Å

InterPro domains:
  IPR001347 SIS domain [PF01380] (24-82)
  IPR001347 SIS domain [PS51464] (1-100)
  IPR046348 SIS domain superfamily [SSF53697] (12-81)
  IPR047640 HTH-type transcriptional regulator RpiR-like [PTHR30514] (9-93)